Protein AF-A0A822EPG7-F1 (afdb_monomer)

Sequence (50 aa):
KFRGFAFITFDDYDSVDRCILEKPHRINGKELDVRKAIPREQTSRMNGFI

Structure (mmCIF, N/CA/C/O backbone):
data_AF-A0A822EPG7-F1
#
_entry.id   AF-A0A822EPG7-F1
#
loop_
_atom_site.group_PDB
_atom_site.id
_atom_site.type_symbol
_atom_site.label_atom_id
_atom_site.label_alt_id
_atom_site.label_comp_id
_atom_site.label_asym_id
_atom_site.label_entity_id
_atom_site.label_seq_id
_atom_site.pdbx_PDB_ins_code
_atom_site.Cartn_x
_atom_site.Cartn_y
_atom_site.Cartn_z
_atom_site.occupancy
_atom_site.B_iso_or_equiv
_atom_site.auth_seq_id
_atom_site.auth_comp_id
_atom_site.auth_asym_id
_atom_site.auth_atom_id
_atom_site.pdbx_PDB_model_num
ATOM 1 N N . LYS A 1 1 ? -7.588 -10.574 16.226 1.00 58.31 1 LYS A N 1
ATOM 2 C CA . LYS A 1 1 ? -7.433 -9.099 16.123 1.00 58.31 1 LYS A CA 1
ATOM 3 C C . LYS A 1 1 ? -6.774 -8.789 14.780 1.00 58.31 1 LYS A C 1
ATOM 5 O O . LYS A 1 1 ? -5.673 -9.280 14.561 1.00 58.31 1 LYS A O 1
ATOM 10 N N . PHE A 1 2 ? -7.436 -8.075 13.861 1.00 71.00 2 PHE A N 1
ATOM 11 C CA . PHE A 1 2 ? -6.785 -7.640 12.616 1.00 71.00 2 PHE A CA 1
ATOM 12 C C . PHE A 1 2 ? -5.616 -6.715 12.963 1.00 71.00 2 PHE A C 1
ATOM 14 O O . PHE A 1 2 ? -5.754 -5.855 13.832 1.00 71.00 2 PHE A O 1
A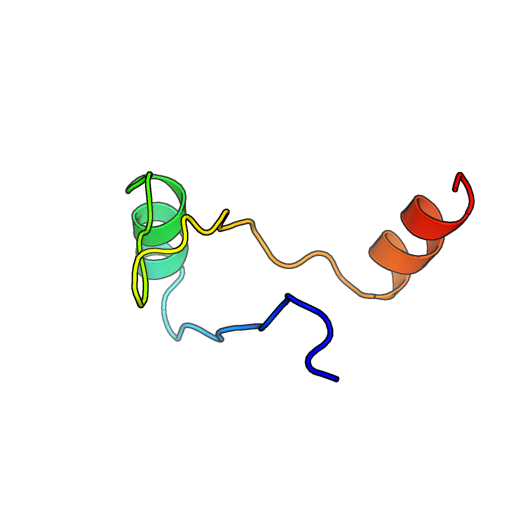TOM 21 N N . ARG A 1 3 ? -4.464 -6.907 12.313 1.00 69.75 3 ARG A N 1
ATOM 22 C CA . ARG A 1 3 ? -3.223 -6.179 12.633 1.00 69.75 3 ARG A CA 1
ATOM 23 C C . ARG A 1 3 ? -3.218 -4.726 12.127 1.00 69.75 3 ARG A C 1
ATOM 25 O O . ARG A 1 3 ? -2.207 -4.055 12.261 1.00 69.75 3 ARG A O 1
ATOM 32 N N . GLY A 1 4 ? -4.334 -4.242 11.576 1.00 80.94 4 GLY A N 1
ATOM 33 C CA . GLY A 1 4 ? -4.490 -2.863 11.103 1.00 80.94 4 GLY A CA 1
ATOM 34 C C . GLY A 1 4 ? -3.835 -2.567 9.752 1.00 80.94 4 GLY A C 1
ATOM 35 O O . GLY A 1 4 ? -3.820 -1.413 9.350 1.00 80.94 4 GLY A O 1
ATOM 36 N N . PHE A 1 5 ? -3.322 -3.581 9.049 1.00 83.88 5 PHE A N 1
ATOM 37 C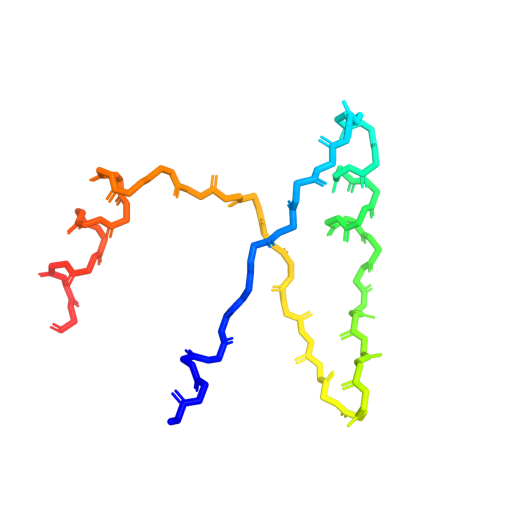 CA . PHE A 1 5 ? -2.726 -3.439 7.721 1.00 83.88 5 PHE A CA 1
ATOM 38 C C . PHE A 1 5 ? -3.175 -4.565 6.787 1.00 83.88 5 PHE A C 1
ATOM 40 O O . PHE A 1 5 ? -3.497 -5.670 7.234 1.00 83.88 5 PHE A O 1
ATOM 47 N N . ALA A 1 6 ? -3.168 -4.269 5.491 1.00 85.62 6 ALA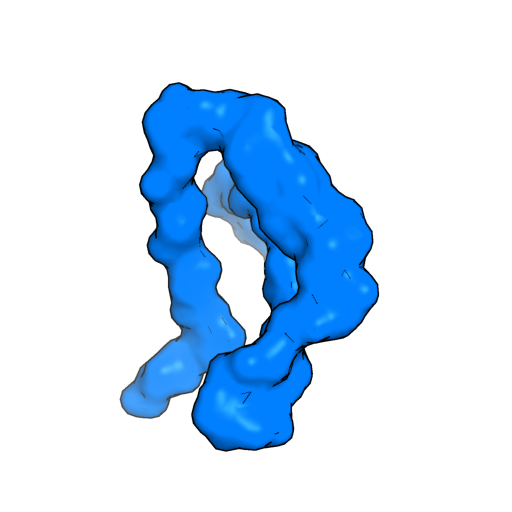 A N 1
ATOM 48 C CA . ALA A 1 6 ? -3.403 -5.209 4.406 1.00 85.62 6 ALA A CA 1
ATOM 49 C C . ALA A 1 6 ? -2.432 -4.901 3.260 1.00 85.62 6 ALA A C 1
ATOM 51 O O . ALA A 1 6 ? -1.931 -3.782 3.153 1.00 85.62 6 ALA A O 1
ATOM 52 N N . PHE A 1 7 ? -2.173 -5.896 2.417 1.00 88.31 7 PHE A N 1
ATOM 53 C CA . PHE A 1 7 ? -1.393 -5.736 1.194 1.00 88.31 7 PHE A CA 1
ATOM 54 C C . PHE A 1 7 ? -2.308 -5.989 0.002 1.00 88.31 7 PHE A C 1
ATOM 56 O O . PHE A 1 7 ? -3.112 -6.920 0.032 1.00 88.31 7 PHE A O 1
ATOM 63 N N . ILE A 1 8 ? -2.181 -5.152 -1.023 1.00 87.81 8 ILE A N 1
ATOM 64 C CA . ILE A 1 8 ? -2.919 -5.264 -2.279 1.00 87.81 8 ILE A CA 1
ATOM 65 C C . ILE A 1 8 ? -1.877 -5.413 -3.383 1.00 87.81 8 ILE A C 1
ATOM 67 O O . ILE A 1 8 ? -0.952 -4.604 -3.468 1.00 87.81 8 ILE A O 1
ATOM 71 N N . THR A 1 9 ? -2.015 -6.457 -4.193 1.00 90.12 9 THR A 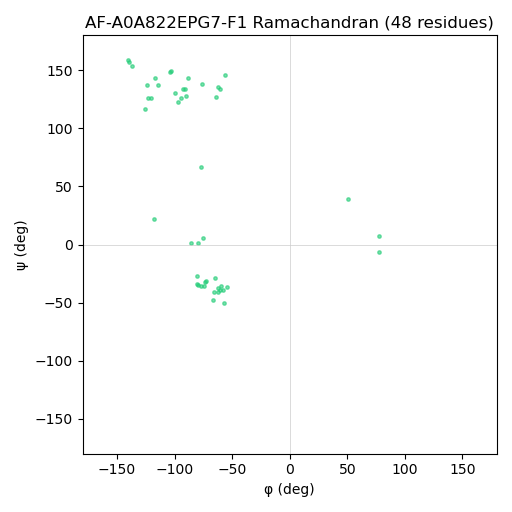N 1
ATOM 72 C CA . THR A 1 9 ? -1.186 -6.668 -5.380 1.00 90.12 9 THR A CA 1
ATOM 73 C C . THR A 1 9 ? -1.923 -6.098 -6.581 1.00 90.12 9 THR A C 1
ATOM 75 O O . THR A 1 9 ? -3.076 -6.452 -6.818 1.00 90.12 9 THR A O 1
ATOM 78 N N . PHE A 1 10 ? -1.258 -5.215 -7.315 1.00 88.62 10 PHE A N 1
ATOM 79 C CA . PHE A 1 10 ? -1.749 -4.658 -8.570 1.00 88.62 10 PHE A CA 1
ATOM 80 C C . PHE A 1 10 ? -1.013 -5.327 -9.732 1.00 88.62 10 PHE A C 1
ATOM 82 O O . PHE A 1 10 ? 0.143 -5.720 -9.578 1.00 88.62 10 PHE A O 1
ATOM 89 N N . ASP A 1 11 ? -1.694 -5.460 -10.867 1.00 92.50 11 ASP A N 1
ATOM 90 C CA . ASP A 1 11 ? -1.099 -5.948 -12.119 1.00 92.50 11 ASP A CA 1
ATOM 91 C C . ASP A 1 11 ? -0.199 -4.878 -12.761 1.00 92.50 11 ASP A C 1
ATOM 93 O O . ASP A 1 11 ? 0.877 -5.167 -13.275 1.00 92.50 11 ASP A O 1
ATOM 97 N N . ASP A 1 12 ? -0.618 -3.619 -12.633 1.00 93.81 12 ASP A N 1
ATOM 98 C CA . ASP A 1 12 ? -0.002 -2.467 -13.270 1.00 93.81 12 ASP A CA 1
ATOM 99 C C . ASP A 1 12 ? 0.567 -1.470 -12.245 1.00 93.81 12 ASP A C 1
ATOM 101 O O . ASP A 1 12 ? -0.003 -1.227 -11.175 1.00 93.81 12 ASP A O 1
ATOM 105 N N . TYR A 1 13 ? 1.706 -0.873 -12.595 1.00 88.75 13 TYR A N 1
ATOM 106 C CA . TYR A 1 13 ? 2.429 0.063 -11.736 1.00 88.75 13 TYR A CA 1
ATOM 107 C C . TYR A 1 13 ? 1.781 1.454 -11.709 1.00 88.75 13 TYR A C 1
ATOM 109 O O . TYR A 1 13 ? 1.725 2.091 -10.655 1.00 88.75 13 TYR A O 1
ATOM 117 N N . ASP A 1 14 ? 1.224 1.896 -12.836 1.00 92.31 14 ASP A N 1
ATOM 118 C CA . ASP A 1 14 ? 0.498 3.162 -12.969 1.00 92.31 14 ASP A CA 1
ATOM 119 C C . ASP A 1 14 ? -0.687 3.222 -11.984 1.00 92.31 14 ASP A C 1
ATOM 121 O O . ASP A 1 14 ? -0.937 4.238 -11.331 1.00 92.31 14 ASP A O 1
ATOM 125 N N . SER A 1 15 ? -1.381 2.096 -11.810 1.00 89.75 15 SER A N 1
ATOM 126 C CA . SER A 1 15 ? -2.469 1.929 -10.838 1.00 89.75 15 SER A CA 1
ATOM 127 C C . SER A 1 15 ? -2.003 2.114 -9.388 1.00 89.75 15 SER A C 1
ATOM 129 O O . SER A 1 15 ? -2.707 2.725 -8.582 1.00 89.75 15 SER A O 1
ATOM 131 N N . VAL A 1 16 ? -0.794 1.648 -9.056 1.00 89.00 16 VAL A N 1
ATOM 132 C CA . VAL A 1 16 ? -0.196 1.827 -7.723 1.00 89.00 16 VAL A CA 1
ATOM 133 C C . VAL A 1 16 ? 0.096 3.299 -7.456 1.00 89.00 16 VAL A C 1
ATOM 135 O O . VAL A 1 16 ? -0.261 3.807 -6.392 1.00 89.00 16 VAL A O 1
ATOM 138 N N . ASP A 1 17 ? 0.730 3.994 -8.403 1.00 90.31 17 ASP A N 1
ATOM 139 C CA . ASP A 1 17 ? 1.060 5.410 -8.230 1.00 90.31 17 ASP A CA 1
ATOM 140 C C . ASP A 1 17 ? -0.206 6.273 -8.154 1.00 90.31 17 ASP A C 1
ATOM 142 O O . ASP A 1 17 ? -0.296 7.114 -7.259 1.00 90.31 17 ASP A O 1
ATOM 146 N N . ARG A 1 18 ? -1.229 6.011 -8.982 1.00 90.94 18 ARG A N 1
ATOM 147 C CA . ARG A 1 18 ? -2.537 6.683 -8.859 1.00 90.94 18 ARG A CA 1
ATOM 148 C C . ARG A 1 18 ? -3.147 6.478 -7.477 1.00 90.94 18 ARG A C 1
ATOM 150 O O . ARG A 1 18 ? -3.456 7.460 -6.811 1.00 90.94 18 ARG A O 1
ATOM 157 N N . CYS A 1 19 ? -3.219 5.240 -6.983 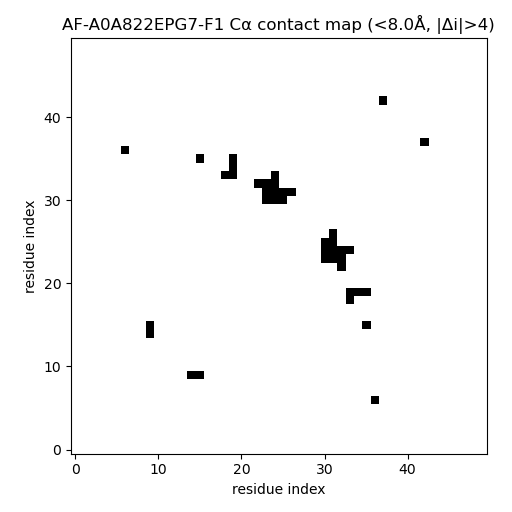1.00 89.12 19 CYS A N 1
ATOM 158 C CA . CYS A 1 19 ? -3.729 4.973 -5.637 1.00 89.12 19 CYS A CA 1
ATOM 159 C C . CYS A 1 19 ? -2.916 5.676 -4.541 1.00 89.12 19 CYS A C 1
ATOM 161 O O . CYS A 1 19 ? -3.475 6.102 -3.538 1.00 89.12 19 CYS A O 1
ATOM 163 N N . ILE A 1 20 ? -1.600 5.812 -4.682 1.00 88.44 20 ILE A N 1
ATOM 164 C CA . ILE A 1 20 ? -0.787 6.518 -3.683 1.00 88.44 20 ILE A CA 1
ATOM 165 C C . ILE A 1 20 ? -0.995 8.034 -3.762 1.00 88.44 20 ILE A C 1
ATOM 167 O O . ILE A 1 20 ? -0.904 8.700 -2.735 1.00 88.44 20 ILE A O 1
ATOM 171 N N . LEU A 1 21 ? -1.255 8.587 -4.943 1.00 88.44 21 LEU A N 1
ATOM 172 C CA . LEU A 1 21 ? -1.468 10.022 -5.136 1.00 88.44 21 LEU A CA 1
ATOM 173 C C . LEU A 1 21 ? -2.890 10.459 -4.765 1.00 88.44 21 LEU A C 1
ATOM 175 O O . LEU A 1 21 ? -3.072 11.549 -4.225 1.00 88.44 21 LEU A O 1
ATOM 179 N N . GLU A 1 22 ? -3.888 9.609 -5.000 1.00 85.25 22 GLU A N 1
ATOM 180 C CA . GLU A 1 22 ? -5.297 9.870 -4.699 1.00 85.25 22 GLU A CA 1
ATOM 181 C C . GLU A 1 22 ? -5.603 9.706 -3.202 1.00 85.25 22 GLU A C 1
ATOM 183 O O . GLU A 1 22 ? -6.315 8.802 -2.787 1.00 85.25 22 GLU A O 1
ATOM 188 N N . LYS A 1 23 ? -5.048 10.579 -2.358 1.00 82.25 23 LYS A N 1
ATOM 189 C CA . LYS A 1 23 ? -5.336 10.635 -0.914 1.00 82.25 23 LYS A CA 1
ATOM 190 C C . LYS A 1 23 ? -6.280 11.807 -0.599 1.00 82.25 23 LYS A C 1
ATOM 192 O O . LYS A 1 23 ? -6.165 12.844 -1.253 1.00 82.25 23 LYS A O 1
ATOM 197 N N . PRO A 1 24 ? -7.149 11.713 0.430 1.00 85.19 24 PRO A N 1
ATOM 198 C CA . PRO A 1 24 ? -7.259 10.638 1.426 1.00 85.19 24 PRO A CA 1
ATOM 199 C C . PRO A 1 24 ? -8.185 9.478 1.019 1.00 85.19 24 PRO A C 1
ATOM 201 O O . PRO A 1 24 ? -9.266 9.682 0.471 1.00 85.19 24 PRO A O 1
ATOM 204 N N . HIS A 1 25 ? -7.799 8.250 1.390 1.00 85.81 25 HIS A N 1
ATOM 205 C CA . HIS A 1 25 ? -8.626 7.050 1.215 1.00 85.81 25 HIS A CA 1
ATOM 206 C C . HIS A 1 25 ? -9.504 6.819 2.433 1.00 85.81 25 HIS A C 1
ATOM 208 O O . HIS A 1 25 ? -8.994 6.723 3.550 1.00 85.81 25 HIS A O 1
ATOM 214 N N . ARG A 1 26 ? -10.817 6.659 2.236 1.00 88.00 26 ARG A N 1
ATOM 215 C CA . ARG A 1 26 ? -11.755 6.408 3.336 1.00 88.00 26 ARG A CA 1
ATOM 216 C C . ARG A 1 26 ? -12.578 5.149 3.087 1.00 88.00 26 ARG A C 1
ATOM 218 O O . ARG A 1 26 ? -13.380 5.104 2.163 1.00 88.00 26 ARG A O 1
ATOM 225 N N . ILE A 1 27 ? -12.421 4.141 3.947 1.00 85.06 27 ILE A N 1
ATOM 226 C CA . ILE A 1 27 ? -13.174 2.877 3.882 1.00 85.06 27 ILE A CA 1
ATOM 227 C C . ILE A 1 27 ? -13.904 2.671 5.207 1.00 85.06 27 ILE A C 1
ATOM 229 O O . ILE A 1 27 ? -13.297 2.714 6.277 1.00 85.06 27 ILE A O 1
ATOM 233 N N . ASN A 1 28 ? -15.222 2.454 5.152 1.00 84.56 28 ASN A N 1
ATOM 234 C CA . ASN A 1 28 ? -16.078 2.283 6.337 1.00 84.56 28 ASN A CA 1
ATOM 235 C C . ASN A 1 28 ? -15.897 3.400 7.383 1.00 84.56 28 ASN A C 1
ATOM 237 O O . ASN A 1 28 ? -15.841 3.151 8.587 1.00 84.56 28 ASN A O 1
ATOM 241 N N . GLY A 1 29 ? -15.740 4.640 6.911 1.00 85.75 29 GLY A N 1
ATOM 242 C CA . GLY A 1 29 ? -15.551 5.819 7.755 1.00 85.75 29 GLY A CA 1
ATOM 243 C C . GLY A 1 29 ? -14.143 5.996 8.331 1.00 85.75 29 GLY A C 1
ATOM 244 O O . GLY A 1 29 ? -13.885 7.065 8.885 1.00 85.75 29 GLY A O 1
ATOM 245 N N . LYS A 1 30 ? -13.234 5.026 8.156 1.00 84.62 30 LYS A N 1
ATOM 246 C CA . LYS A 1 30 ? -11.828 5.106 8.580 1.00 84.62 30 LYS A CA 1
ATOM 247 C C . LYS A 1 30 ? -10.950 5.635 7.457 1.00 84.62 30 LYS A C 1
ATOM 249 O O . LYS A 1 30 ? -11.055 5.167 6.326 1.00 84.62 30 LYS A O 1
ATOM 254 N N . GLU A 1 31 ? -10.085 6.583 7.791 1.00 87.00 31 GLU A N 1
ATOM 255 C CA . GLU A 1 31 ? -9.024 7.037 6.898 1.00 87.00 31 GLU A CA 1
ATOM 256 C C . GLU A 1 31 ? -7.897 6.001 6.864 1.00 87.00 31 GLU A C 1
ATOM 258 O O . GLU A 1 31 ? -7.550 5.405 7.889 1.00 87.00 31 GLU A O 1
ATOM 263 N N . LEU A 1 32 ? -7.366 5.753 5.673 1.00 86.38 32 LEU A N 1
ATOM 264 C CA . LEU A 1 3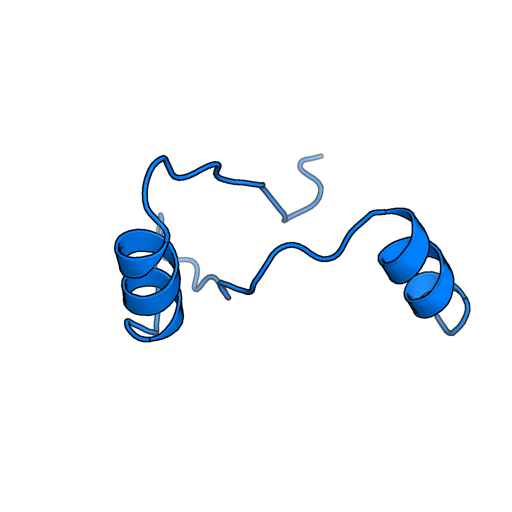2 ? -6.311 4.785 5.422 1.00 86.38 32 LEU A CA 1
ATOM 265 C C . LEU A 1 32 ? -5.138 5.481 4.744 1.00 86.38 3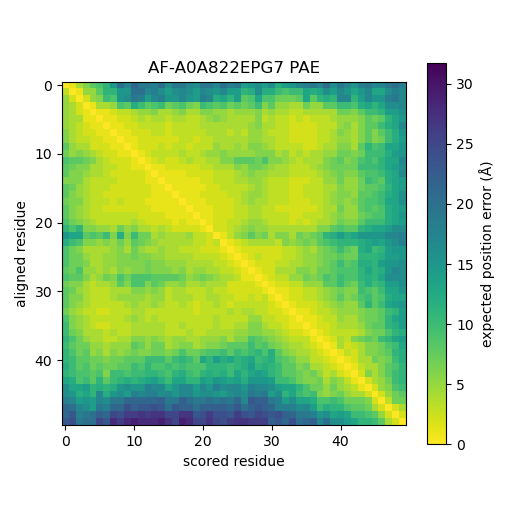2 LEU A C 1
ATOM 267 O O . LEU A 1 32 ? -5.320 6.248 3.798 1.00 86.38 32 LEU A O 1
ATOM 271 N N . ASP A 1 33 ? -3.929 5.150 5.190 1.00 86.19 33 ASP A N 1
ATOM 272 C CA . ASP A 1 33 ? -2.713 5.577 4.512 1.00 86.19 33 ASP A CA 1
ATOM 273 C C . ASP A 1 33 ? -2.216 4.462 3.592 1.00 86.19 33 ASP A C 1
ATOM 275 O O . ASP A 1 33 ? -1.960 3.335 4.022 1.00 86.19 33 ASP A O 1
ATOM 279 N N . VAL A 1 34 ? -2.086 4.789 2.309 1.00 88.31 34 VAL A N 1
ATOM 280 C CA . VAL A 1 34 ? -1.558 3.884 1.286 1.00 88.31 34 VAL A CA 1
ATOM 281 C C . VAL A 1 34 ? -0.097 4.242 1.027 1.00 88.31 34 VAL A C 1
ATOM 283 O O . VAL A 1 34 ? 0.251 5.412 0.832 1.00 88.31 34 VAL A O 1
ATOM 286 N N . ARG A 1 35 ? 0.776 3.232 1.040 1.00 87.50 35 ARG A N 1
ATOM 287 C CA . ARG A 1 35 ? 2.216 3.357 0.772 1.00 87.50 35 ARG A CA 1
ATOM 288 C C . ARG A 1 35 ? 2.702 2.176 -0.058 1.00 87.50 35 ARG A C 1
ATOM 290 O O . ARG A 1 35 ? 2.093 1.108 -0.028 1.00 87.50 35 ARG A O 1
ATOM 297 N N . LYS A 1 36 ? 3.835 2.354 -0.747 1.00 87.88 36 LYS A N 1
ATOM 298 C CA . LYS A 1 36 ? 4.526 1.246 -1.421 1.00 87.88 36 LYS A CA 1
ATOM 299 C C . LYS A 1 36 ? 4.929 0.198 -0.387 1.00 87.88 36 LYS A C 1
ATOM 301 O O . LYS A 1 36 ? 5.452 0.536 0.676 1.00 87.88 36 LYS A O 1
ATOM 306 N N . ALA A 1 37 ? 4.658 -1.066 -0.700 1.00 86.44 37 ALA A N 1
ATOM 307 C CA . ALA A 1 37 ? 5.027 -2.172 0.165 1.00 86.44 37 ALA A CA 1
ATOM 308 C C . ALA A 1 37 ? 6.556 -2.248 0.277 1.00 86.44 37 ALA A C 1
ATOM 310 O O . ALA A 1 37 ? 7.266 -2.284 -0.725 1.00 86.44 37 ALA A O 1
ATOM 311 N N . ILE A 1 38 ? 7.052 -2.264 1.510 1.00 84.62 38 ILE A N 1
ATOM 312 C CA . ILE A 1 38 ? 8.472 -2.438 1.808 1.00 84.62 38 ILE A CA 1
ATOM 313 C C . ILE A 1 38 ? 8.729 -3.948 1.979 1.00 84.62 38 ILE A C 1
ATOM 315 O O . ILE A 1 38 ? 7.953 -4.606 2.680 1.00 84.62 38 ILE A O 1
ATOM 319 N N . PRO A 1 39 ? 9.789 -4.523 1.380 1.00 84.19 39 PRO A N 1
ATOM 320 C CA . PRO A 1 39 ? 10.149 -5.923 1.593 1.00 84.19 39 PRO A CA 1
ATOM 321 C C . PRO A 1 39 ? 10.370 -6.237 3.077 1.00 84.19 39 PRO A C 1
ATOM 323 O O . PRO A 1 39 ? 10.903 -5.413 3.824 1.00 84.19 39 PRO A O 1
ATOM 326 N N . ARG A 1 40 ? 10.021 -7.457 3.507 1.00 79.25 40 ARG A N 1
ATOM 327 C CA . ARG A 1 40 ? 10.105 -7.873 4.923 1.00 79.25 40 ARG A CA 1
ATOM 328 C C . ARG A 1 40 ? 11.489 -7.671 5.537 1.00 79.25 40 ARG A C 1
ATOM 330 O O . ARG A 1 40 ? 11.575 -7.294 6.701 1.00 79.25 40 ARG A O 1
ATOM 337 N N . GLU A 1 41 ? 12.553 -7.891 4.769 1.00 78.69 41 GLU A N 1
ATOM 338 C CA . GLU A 1 41 ? 13.936 -7.684 5.218 1.00 78.69 41 GLU A CA 1
ATOM 339 C C . GLU A 1 41 ? 14.194 -6.228 5.623 1.00 78.69 41 GLU A C 1
ATOM 341 O O . GLU A 1 41 ? 14.839 -5.955 6.635 1.00 78.69 41 GLU A O 1
ATOM 346 N N . GLN A 1 42 ? 13.624 -5.283 4.878 1.00 73.12 42 GLN A N 1
ATOM 347 C CA . GLN A 1 42 ? 13.735 -3.858 5.158 1.00 73.12 42 GLN A CA 1
ATOM 348 C C . GLN A 1 42 ? 12.757 -3.429 6.268 1.00 73.12 42 GLN A C 1
ATOM 350 O O . GLN A 1 42 ? 13.127 -2.627 7.124 1.00 73.12 42 GLN A O 1
ATOM 355 N N . THR A 1 43 ? 11.563 -4.031 6.351 1.00 72.19 43 THR A N 1
ATOM 356 C CA . THR A 1 43 ? 10.637 -3.821 7.482 1.00 72.19 43 THR A CA 1
ATOM 357 C C . THR A 1 43 ? 11.233 -4.291 8.811 1.00 72.19 43 THR A C 1
ATOM 359 O O . THR A 1 43 ? 11.116 -3.596 9.817 1.00 72.19 43 THR A O 1
ATOM 362 N N . SER A 1 44 ? 11.920 -5.437 8.832 1.00 67.81 44 SER A N 1
ATOM 363 C CA . SER A 1 44 ? 12.534 -5.974 10.053 1.00 67.81 44 SER A CA 1
ATOM 364 C C . SER A 1 44 ? 13.655 -5.078 10.586 1.00 67.81 44 SER A C 1
ATOM 366 O O . SER A 1 44 ? 13.861 -5.025 11.794 1.00 67.81 44 SER A O 1
ATOM 368 N N . ARG A 1 45 ? 14.345 -4.340 9.705 1.00 63.69 45 ARG A N 1
ATOM 369 C CA . ARG A 1 45 ? 15.349 -3.334 10.090 1.00 63.69 45 ARG A CA 1
ATOM 370 C C . ARG A 1 45 ? 14.724 -2.069 10.684 1.00 63.69 45 ARG A C 1
ATOM 372 O O . ARG A 1 45 ? 15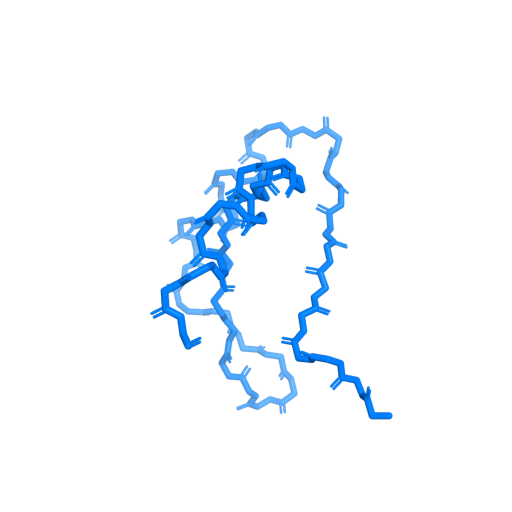.328 -1.453 11.552 1.00 63.69 45 ARG A O 1
ATOM 379 N N . MET A 1 46 ? 13.520 -1.697 10.251 1.00 62.75 46 MET A N 1
ATOM 380 C CA . MET A 1 46 ? 12.797 -0.527 10.774 1.00 62.75 46 MET A CA 1
ATOM 381 C C . MET A 1 46 ? 12.088 -0.811 12.108 1.00 62.75 46 MET A C 1
ATOM 383 O O . MET A 1 46 ? 11.938 0.095 12.920 1.00 62.75 46 MET A O 1
ATOM 387 N N . ASN A 1 47 ? 11.711 -2.066 12.374 1.00 60.34 47 ASN A N 1
ATOM 388 C CA . ASN A 1 47 ? 11.060 -2.479 13.624 1.00 60.34 47 ASN A CA 1
ATOM 389 C C . ASN A 1 47 ? 12.021 -2.681 14.818 1.00 60.34 47 ASN A C 1
ATOM 391 O O . ASN A 1 47 ? 11.563 -3.066 15.887 1.00 60.34 47 ASN A O 1
ATOM 395 N N . GLY A 1 48 ? 13.329 -2.449 14.654 1.00 54.44 48 GLY A N 1
ATOM 396 C CA . GLY A 1 48 ? 14.325 -2.532 15.736 1.00 54.44 48 GLY A CA 1
ATOM 397 C C . GLY A 1 48 ? 14.496 -1.250 16.565 1.00 54.44 48 GLY A C 1
ATOM 398 O O . GLY A 1 48 ? 15.343 -1.224 17.451 1.00 54.44 48 GLY A O 1
ATOM 399 N N . PHE A 1 49 ? 13.729 -0.194 16.269 1.00 50.78 49 PHE A N 1
ATOM 400 C CA . PHE A 1 49 ? 13.779 1.110 16.950 1.00 50.78 49 PHE A CA 1
ATOM 401 C C . PHE A 1 49 ? 12.463 1.479 17.662 1.00 50.78 49 PHE A C 1
ATOM 403 O O . PHE A 1 49 ? 12.205 2.660 17.893 1.00 50.78 49 PHE A O 1
ATOM 410 N N . ILE A 1 50 ? 11.624 0.489 17.988 1.00 47.72 50 ILE A N 1
ATOM 411 C CA . ILE A 1 50 ? 10.412 0.665 18.809 1.00 47.72 50 ILE A CA 1
ATOM 412 C C . ILE A 1 50 ? 1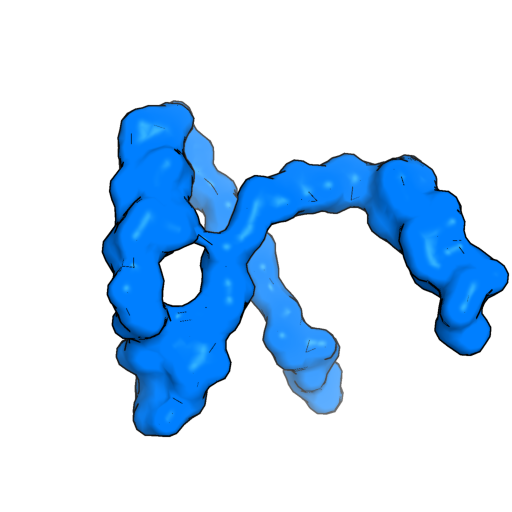0.574 -0.047 20.143 1.00 47.72 50 ILE A C 1
ATOM 414 O O . ILE A 1 50 ? 11.011 -1.219 20.114 1.00 47.72 50 ILE A O 1
#

Mean predicted aligned error: 7.25 Å

Radius of gyration: 13.04 Å; Cα contacts (8 Å, |Δi|>4): 20; chains: 1; bounding box: 31×20×32 Å

pLDDT: mean 81.07, std 11.46, range [47.72, 93.81]

Foldseek 3Di:
DPPLDDDDDDPDPVVLVCVQVPDFDADPNDTDHRDDDDDPVVVVVVVPPD

Secondary structure (DSSP, 8-state):
---S------S-HHHHHHHHHSPPEEETTEEE---PPPPHHHHHHHGGG-

Solvent-accessible surface area (backbone atoms only — not comparable to full-atom values): 3577 Å² total; per-residue (Å²): 131,84,88,86,75,85,87,83,89,71,98,49,68,70,60,52,53,49,58,50,66,59,66,85,39,71,58,95,87,40,78,53,90,69,72,84,85,71,57,67,77,61,46,59,65,63,62,74,80,116